Protein AF-A0A1H2U5P9-F1 (afdb_monomer_lite)

Organism: NCBI:txid1073328

pLDDT: mean 87.17, std 11.19, range [46.09, 96.62]

Sequence (72 aa):
MGIRKIDKYQVVNRFSLGKCMYDTSDYIYIQEHDPIHGEPQKVFSASKEYVTDISSEIYLSLCQGFVVLIDE

Radius of gyration: 11.68 Å; chains: 1; bounding box: 27×21×35 Å

Foldseek 3Di:
DDDFDKFKKAFPDWDDDQPDTDDRRFMKIWTDQDPVVRAFIWIAGPVRHTRDGDHPVVVVVCPVHGIDTDDD

Structure (mmCIF, N/CA/C/O backbone):
data_AF-A0A1H2U5P9-F1
#
_entry.id   AF-A0A1H2U5P9-F1
#
loop_
_atom_site.group_PDB
_atom_site.id
_atom_site.type_symbol
_atom_site.label_atom_id
_atom_site.label_alt_id
_atom_site.label_comp_id
_atom_site.label_asym_id
_atom_site.label_entity_id
_atom_site.label_seq_id
_atom_site.pdbx_PDB_ins_code
_atom_site.Cartn_x
_atom_site.Cartn_y
_atom_site.Cartn_z
_atom_site.occupancy
_atom_site.B_iso_or_equiv
_atom_site.auth_seq_id
_atom_site.auth_comp_id
_atom_site.auth_asym_id
_atom_site.auth_atom_id
_atom_site.pdbx_PDB_model_num
ATOM 1 N N . MET A 1 1 ? 2.364 -3.960 -24.582 1.00 46.09 1 MET A N 1
ATOM 2 C CA . MET A 1 1 ? 2.068 -2.771 -23.753 1.00 46.09 1 MET A CA 1
ATOM 3 C C . MET A 1 1 ? 0.953 -3.145 -22.793 1.00 46.09 1 MET A C 1
ATOM 5 O O . MET A 1 1 ? -0.209 -3.043 -23.157 1.00 46.09 1 MET A O 1
ATOM 9 N N . GLY A 1 2 ? 1.301 -3.697 -21.629 1.00 56.50 2 GLY A N 1
ATOM 10 C CA . GLY A 1 2 ? 0.318 -3.960 -20.578 1.00 56.50 2 GLY A CA 1
ATOM 11 C C . GLY A 1 2 ? -0.010 -2.647 -19.878 1.00 56.50 2 GLY A C 1
ATOM 12 O O . GLY A 1 2 ? 0.904 -1.898 -19.536 1.00 56.50 2 GLY A O 1
ATOM 13 N N . ILE A 1 3 ? -1.295 -2.337 -19.719 1.00 57.12 3 ILE A N 1
ATOM 14 C CA . ILE A 1 3 ? -1.726 -1.234 -18.858 1.00 57.12 3 ILE A CA 1
ATOM 15 C C . ILE A 1 3 ? -1.246 -1.591 -17.448 1.00 57.12 3 ILE A C 1
ATOM 17 O O . ILE A 1 3 ? -1.589 -2.652 -16.932 1.00 57.12 3 ILE A O 1
ATOM 21 N N . ARG A 1 4 ? -0.385 -0.749 -16.868 1.00 72.94 4 ARG A N 1
ATOM 22 C CA . ARG A 1 4 ? 0.157 -0.939 -15.516 1.00 72.94 4 ARG A CA 1
ATOM 23 C C . ARG A 1 4 ? -1.011 -0.910 -14.529 1.00 72.94 4 ARG A C 1
ATOM 25 O O . ARG A 1 4 ? -1.754 0.072 -14.505 1.00 72.94 4 ARG A O 1
ATOM 32 N N . LYS A 1 5 ? -1.196 -1.988 -13.765 1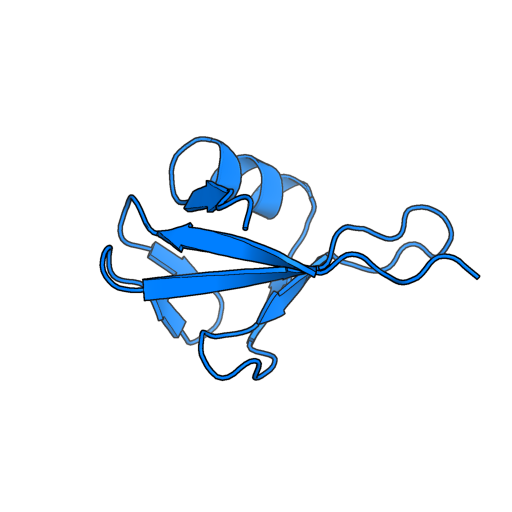.00 83.12 5 LYS A N 1
ATOM 33 C CA . LYS A 1 5 ? -2.299 -2.111 -12.810 1.00 83.12 5 LYS A CA 1
ATOM 34 C C . LYS A 1 5 ? -1.983 -1.286 -11.563 1.00 83.12 5 LYS A C 1
ATOM 36 O O . LYS A 1 5 ? -0.896 -1.396 -10.996 1.00 83.12 5 LYS A O 1
ATOM 41 N N . ILE A 1 6 ? -2.920 -0.421 -11.188 1.00 89.88 6 ILE A N 1
ATOM 42 C CA . ILE A 1 6 ? -2.881 0.343 -9.943 1.00 89.88 6 ILE A CA 1
ATOM 43 C C . ILE A 1 6 ? -4.069 -0.128 -9.122 1.00 89.88 6 ILE A C 1
ATOM 45 O O . ILE A 1 6 ? -5.212 0.097 -9.517 1.00 89.88 6 ILE A O 1
ATOM 49 N N . ASP A 1 7 ? -3.776 -0.762 -7.997 1.00 92.44 7 ASP A N 1
ATOM 50 C CA . ASP A 1 7 ? -4.776 -1.337 -7.112 1.00 92.44 7 ASP A CA 1
ATOM 51 C C . ASP A 1 7 ? -5.000 -0.447 -5.891 1.00 92.44 7 ASP A C 1
ATOM 53 O O . ASP A 1 7 ? -4.079 0.219 -5.404 1.00 92.44 7 ASP A O 1
ATOM 57 N N . LYS A 1 8 ? -6.243 -0.424 -5.406 1.00 94.81 8 LYS A N 1
ATOM 58 C CA . LYS A 1 8 ? -6.673 0.352 -4.243 1.00 94.81 8 LYS A CA 1
ATOM 59 C C . LYS A 1 8 ? -6.698 -0.542 -3.013 1.00 94.81 8 LYS A C 1
ATOM 61 O O . LYS A 1 8 ? -7.289 -1.617 -3.029 1.00 94.81 8 LYS A O 1
ATOM 66 N N . TYR A 1 9 ? -6.107 -0.066 -1.927 1.00 95.19 9 TYR A N 1
ATOM 67 C CA . TYR A 1 9 ? -6.042 -0.792 -0.669 1.00 95.19 9 TYR A CA 1
ATOM 68 C C . TYR A 1 9 ? -6.608 0.045 0.476 1.00 95.19 9 TYR A C 1
ATOM 70 O O . TYR A 1 9 ? -6.362 1.251 0.551 1.00 95.19 9 TYR A O 1
ATOM 78 N N . GLN A 1 10 ? -7.337 -0.600 1.386 1.00 96.19 10 GLN A N 1
ATOM 79 C CA . GLN A 1 10 ? -7.730 -0.014 2.666 1.00 96.19 10 GLN A CA 1
ATOM 80 C C . GLN A 1 10 ? -6.648 -0.278 3.704 1.00 96.19 10 GLN A C 1
ATOM 82 O O . GLN A 1 10 ? -6.147 -1.397 3.816 1.00 96.19 10 GLN A O 1
ATOM 87 N N . VAL A 1 11 ? -6.324 0.735 4.498 1.00 95.94 11 VAL A N 1
ATOM 88 C CA . VAL A 1 11 ? -5.419 0.598 5.637 1.00 95.94 11 VAL A CA 1
ATOM 89 C C . VAL A 1 11 ? -6.154 -0.080 6.793 1.00 95.94 11 VAL A C 1
ATOM 91 O O . VAL A 1 11 ? -7.206 0.376 7.226 1.00 95.94 11 VAL A O 1
ATOM 94 N N . VAL A 1 12 ? -5.599 -1.175 7.310 1.00 96.62 12 VAL A N 1
ATOM 95 C CA . VAL A 1 12 ? -6.170 -1.932 8.441 1.00 96.62 12 VAL A CA 1
ATOM 96 C C . VAL A 1 12 ? -5.358 -1.787 9.725 1.00 96.62 12 VAL A C 1
ATOM 98 O O . VAL A 1 12 ? -5.908 -1.947 10.810 1.00 96.62 12 VAL A O 1
ATOM 101 N N . ASN A 1 13 ? -4.080 -1.417 9.621 1.00 96.25 13 ASN A N 1
ATOM 102 C CA . ASN A 1 13 ? -3.235 -1.054 10.757 1.00 96.25 13 ASN A CA 1
ATOM 103 C C . ASN A 1 13 ? -2.493 0.243 10.457 1.00 96.25 13 ASN A C 1
ATOM 105 O O . ASN A 1 13 ? -2.084 0.460 9.326 1.00 96.25 13 ASN A O 1
ATOM 109 N N . ARG A 1 14 ? -2.292 1.093 11.468 1.00 95.94 14 ARG A N 1
ATOM 110 C CA . ARG A 1 14 ? -1.590 2.373 11.301 1.00 95.94 14 ARG A CA 1
ATOM 111 C C . ARG A 1 14 ? -0.118 2.151 10.969 1.00 95.94 14 ARG A C 1
ATOM 113 O O . ARG A 1 14 ? 0.554 1.373 11.645 1.00 95.94 14 ARG A O 1
ATOM 120 N N . PHE A 1 15 ? 0.400 2.886 9.992 1.00 94.94 15 PHE A N 1
ATOM 121 C CA . PHE A 1 15 ? 1.825 2.888 9.658 1.00 94.94 15 PHE A CA 1
ATOM 122 C C . PHE A 1 15 ? 2.251 4.224 9.057 1.00 94.94 15 PHE A C 1
ATOM 124 O O . PHE A 1 15 ? 1.430 5.059 8.677 1.00 94.94 15 PHE A O 1
ATOM 131 N N . SER A 1 16 ? 3.560 4.426 8.968 1.00 93.00 16 SER A N 1
ATOM 132 C CA . SER A 1 16 ? 4.143 5.491 8.165 1.00 93.00 16 SER A CA 1
ATOM 133 C C . SER A 1 16 ? 4.867 4.900 6.965 1.00 93.00 16 SER A C 1
ATOM 135 O O . SER A 1 16 ? 5.481 3.836 7.046 1.00 93.00 16 SER A O 1
ATOM 137 N N . LEU A 1 17 ? 4.794 5.598 5.837 1.00 91.62 17 LEU A N 1
ATOM 138 C CA . LEU A 1 17 ? 5.526 5.238 4.633 1.00 91.62 17 LEU A CA 1
ATOM 139 C C . LEU A 1 17 ? 6.003 6.508 3.934 1.00 91.62 17 LEU A C 1
ATOM 141 O O . LEU A 1 17 ? 5.217 7.409 3.628 1.00 91.62 17 LEU A O 1
ATOM 145 N N . GLY A 1 18 ? 7.315 6.603 3.718 1.00 86.31 18 GLY A N 1
ATOM 146 C CA . GLY A 1 18 ? 7.944 7.837 3.260 1.00 86.31 18 GLY A CA 1
ATOM 147 C C . GLY A 1 18 ? 7.694 8.984 4.246 1.00 86.31 18 GLY A C 1
ATOM 148 O O . GLY A 1 18 ? 8.137 8.932 5.391 1.00 86.31 18 GLY A O 1
ATOM 149 N N . LYS A 1 19 ? 6.982 10.024 3.795 1.00 84.19 19 LYS A N 1
ATOM 150 C CA . LYS A 1 19 ? 6.605 11.200 4.604 1.00 84.19 19 LYS A CA 1
ATOM 151 C C . LYS A 1 19 ? 5.121 11.221 4.999 1.00 84.19 19 LYS A C 1
ATOM 153 O O . LYS A 1 19 ? 4.659 12.222 5.540 1.00 84.19 19 LYS A O 1
ATOM 158 N N . CYS A 1 20 ? 4.383 10.146 4.726 1.00 88.94 20 CYS A N 1
ATOM 159 C CA . CYS A 1 20 ? 2.951 10.047 4.996 1.00 88.94 20 CYS A CA 1
ATOM 160 C C . CYS A 1 20 ? 2.686 9.133 6.194 1.00 88.94 20 CYS A C 1
ATOM 162 O O . CYS A 1 20 ? 3.322 8.089 6.345 1.00 88.94 20 CYS A O 1
ATOM 164 N N . MET A 1 21 ? 1.735 9.535 7.034 1.00 93.31 21 MET A N 1
ATOM 165 C CA . MET A 1 21 ? 1.161 8.705 8.088 1.00 93.31 21 MET A CA 1
ATOM 166 C C . MET A 1 21 ? -0.217 8.256 7.617 1.00 93.31 21 MET A C 1
ATOM 168 O O . MET A 1 21 ? -0.988 9.092 7.154 1.00 93.31 21 MET A O 1
ATOM 172 N N . TYR A 1 22 ? -0.490 6.961 7.726 1.00 94.31 22 TYR A N 1
ATOM 173 C CA . TYR A 1 22 ? -1.741 6.348 7.307 1.00 94.31 22 TYR A CA 1
ATOM 174 C C . TYR A 1 22 ? -2.506 5.836 8.526 1.00 94.31 22 TYR A C 1
ATOM 176 O O . TYR A 1 22 ? -1.969 5.058 9.324 1.00 94.31 22 TYR A O 1
ATOM 184 N N . ASP A 1 23 ? -3.750 6.284 8.665 1.00 95.38 23 ASP A N 1
ATOM 185 C CA . ASP A 1 23 ? -4.719 5.788 9.637 1.00 95.38 23 ASP A CA 1
ATOM 186 C C . ASP A 1 23 ? -5.652 4.744 8.997 1.00 95.38 23 ASP A C 1
ATOM 188 O O . ASP A 1 23 ? -5.723 4.610 7.781 1.00 95.38 23 ASP A O 1
ATOM 192 N N . THR A 1 24 ? -6.399 3.993 9.802 1.00 94.25 24 THR A N 1
ATOM 193 C CA . THR A 1 24 ? -7.311 2.932 9.341 1.00 94.25 24 THR A CA 1
ATOM 194 C C . THR A 1 24 ? -8.529 3.445 8.564 1.00 94.25 24 THR A C 1
ATOM 196 O O . THR A 1 24 ? -9.269 2.666 7.963 1.00 94.25 24 THR A O 1
ATOM 199 N N . SER A 1 25 ? -8.748 4.762 8.559 1.00 93.38 25 SER A N 1
ATOM 200 C CA . SER A 1 25 ? -9.709 5.437 7.683 1.00 93.38 25 SER A CA 1
ATOM 201 C C . SER A 1 25 ? -9.168 5.719 6.280 1.00 93.38 25 SER A C 1
ATOM 203 O O . SER A 1 25 ? -9.938 6.145 5.419 1.00 93.38 25 SER A O 1
ATOM 205 N N . ASP A 1 26 ? -7.866 5.531 6.057 1.00 94.00 26 ASP A N 1
ATOM 206 C CA . ASP A 1 26 ? -7.203 5.938 4.826 1.00 94.00 26 ASP A CA 1
ATOM 207 C C . ASP A 1 26 ? -7.164 4.821 3.780 1.00 94.00 26 ASP A C 1
ATOM 209 O O . ASP A 1 26 ? -7.246 3.621 4.063 1.00 94.00 26 ASP A O 1
ATOM 213 N N . TYR A 1 27 ? -6.985 5.259 2.535 1.00 94.31 27 TYR A N 1
ATOM 214 C CA . TYR A 1 27 ? -6.758 4.401 1.383 1.00 94.31 27 TYR A CA 1
ATOM 215 C C . TYR A 1 27 ? -5.416 4.735 0.752 1.00 94.31 27 TYR A C 1
ATOM 217 O O . TYR A 1 27 ? -5.025 5.905 0.677 1.00 94.31 27 TYR A O 1
ATOM 225 N N . ILE A 1 28 ? -4.748 3.707 0.242 1.00 93.69 28 ILE A N 1
ATOM 226 C CA . ILE A 1 28 ? -3.522 3.850 -0.537 1.00 93.69 28 ILE A CA 1
ATOM 227 C C . ILE A 1 28 ? -3.696 3.182 -1.889 1.00 93.69 28 ILE A C 1
ATOM 229 O O . ILE A 1 28 ? -4.444 2.213 -2.020 1.00 93.69 28 ILE A O 1
ATOM 233 N N . TYR A 1 29 ? -2.980 3.678 -2.888 1.00 94.19 29 TYR A N 1
ATOM 234 C CA . TYR A 1 29 ? -2.908 3.019 -4.182 1.00 94.19 29 TYR A CA 1
ATOM 235 C C . TYR A 1 29 ? -1.497 2.513 -4.400 1.00 94.19 29 TYR A C 1
ATOM 237 O O . TYR A 1 29 ? -0.534 3.258 -4.212 1.00 94.19 29 TYR A O 1
ATOM 245 N N . ILE A 1 30 ? -1.373 1.255 -4.803 1.00 93.06 30 ILE A N 1
ATOM 246 C CA . ILE A 1 30 ? -0.081 0.654 -5.114 1.00 93.06 30 ILE A CA 1
ATOM 247 C C . ILE A 1 30 ? -0.104 0.220 -6.570 1.00 93.06 30 ILE A C 1
ATOM 249 O O . ILE A 1 30 ? -0.978 -0.528 -7.005 1.00 93.06 30 ILE A O 1
ATOM 253 N N . GLN A 1 31 ? 0.869 0.709 -7.324 1.00 90.81 31 GLN A N 1
ATOM 254 C CA . GLN A 1 31 ? 1.155 0.216 -8.656 1.00 90.81 31 GLN A CA 1
ATOM 255 C C . GLN A 1 31 ? 1.982 -1.065 -8.554 1.00 90.81 31 GLN A C 1
ATOM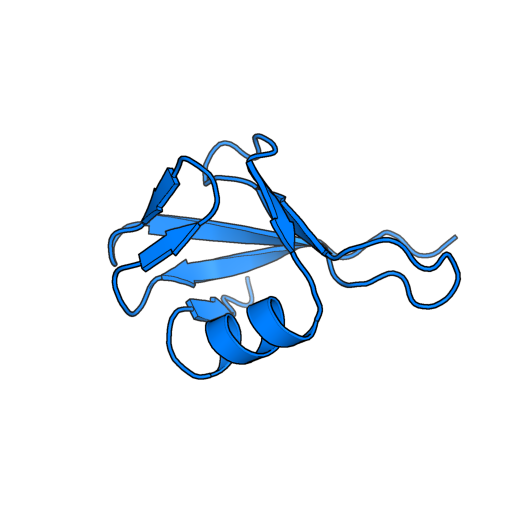 257 O O . GLN A 1 31 ? 3.024 -1.081 -7.889 1.00 90.81 31 GLN A O 1
ATOM 262 N N . GLU A 1 32 ? 1.525 -2.125 -9.221 1.00 81.56 32 GLU A N 1
ATOM 263 C CA . GLU A 1 32 ? 2.239 -3.401 -9.251 1.00 81.56 32 GLU A CA 1
ATOM 264 C C . GLU A 1 32 ? 3.643 -3.264 -9.854 1.00 81.56 32 GLU A C 1
ATOM 266 O O . GLU A 1 32 ? 3.923 -2.388 -10.679 1.00 81.56 32 GLU A O 1
ATOM 271 N N . HIS A 1 33 ? 4.529 -4.160 -9.417 1.00 80.31 33 HIS A N 1
ATOM 272 C CA . HIS A 1 33 ? 5.891 -4.254 -9.922 1.00 80.31 33 HIS A CA 1
ATOM 273 C C . HIS A 1 33 ? 5.867 -4.577 -11.420 1.00 80.31 33 HIS A C 1
ATOM 275 O O . HIS A 1 33 ? 5.103 -5.440 -11.851 1.00 80.31 33 HIS A O 1
ATOM 281 N N . ASP A 1 34 ? 6.730 -3.926 -12.205 1.00 72.69 34 ASP A N 1
ATOM 282 C CA . ASP A 1 34 ? 6.975 -4.297 -13.600 1.00 72.69 34 ASP A CA 1
ATOM 283 C C . ASP A 1 34 ? 8.252 -5.156 -13.675 1.00 72.69 34 ASP A C 1
ATOM 285 O O . ASP A 1 34 ? 9.355 -4.607 -13.790 1.00 72.69 34 ASP A O 1
ATOM 289 N N . PRO A 1 35 ? 8.137 -6.499 -13.615 1.00 64.56 35 PRO A N 1
ATOM 290 C CA . PRO A 1 35 ? 9.293 -7.390 -13.648 1.00 64.56 35 PRO A CA 1
ATOM 291 C C . PRO A 1 35 ? 10.023 -7.376 -14.995 1.00 64.56 35 PRO A C 1
ATOM 293 O O . PRO 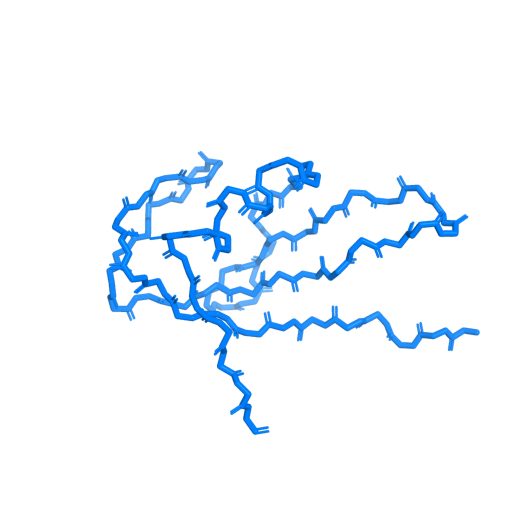A 1 35 ? 11.159 -7.836 -15.072 1.00 64.56 35 PRO A O 1
ATOM 296 N N . ILE A 1 36 ? 9.400 -6.856 -16.060 1.00 69.25 36 ILE A N 1
ATOM 297 C CA . ILE A 1 36 ? 10.003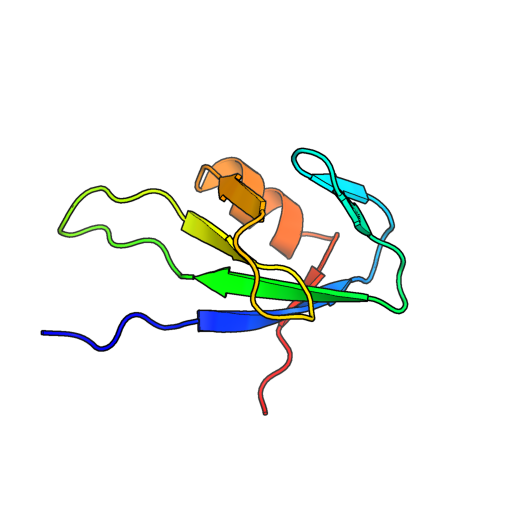 -6.791 -17.398 1.00 69.25 36 ILE A CA 1
ATOM 298 C C . ILE A 1 36 ? 11.000 -5.629 -17.469 1.00 69.25 36 ILE A C 1
ATOM 300 O O . ILE A 1 36 ? 12.041 -5.749 -18.112 1.00 69.25 36 ILE A O 1
ATOM 304 N N . HIS A 1 37 ? 10.701 -4.520 -16.789 1.00 68.75 37 HIS A N 1
ATOM 305 C CA . HIS A 1 37 ? 11.514 -3.300 -16.825 1.00 68.75 37 HIS A CA 1
ATOM 306 C C . HIS A 1 37 ? 12.276 -3.027 -15.520 1.00 68.75 37 HIS A C 1
ATOM 308 O O . HIS A 1 37 ? 13.026 -2.056 -15.450 1.00 68.75 37 HIS A O 1
ATOM 314 N N . GLY A 1 38 ? 12.109 -3.873 -14.497 1.00 65.44 38 GLY A N 1
ATOM 315 C CA . GLY A 1 38 ? 12.786 -3.731 -13.206 1.00 65.44 38 GLY A CA 1
ATOM 316 C C . GLY A 1 38 ? 12.355 -2.487 -12.426 1.00 65.44 38 GLY A C 1
ATOM 317 O O . GLY A 1 38 ? 13.126 -1.982 -11.611 1.00 65.44 38 GLY A O 1
ATOM 318 N N . GLU A 1 39 ? 11.153 -1.960 -12.683 1.00 70.50 39 GLU A N 1
ATOM 319 C CA . GLU A 1 39 ? 10.672 -0.753 -12.005 1.00 70.50 39 GLU A CA 1
ATOM 320 C C . GLU A 1 39 ? 10.199 -1.068 -10.577 1.00 70.50 39 GLU A C 1
ATOM 322 O O . GLU A 1 39 ? 9.501 -2.065 -10.370 1.00 70.50 39 GLU A O 1
ATOM 327 N N . PRO A 1 40 ? 10.518 -0.223 -9.581 1.00 79.88 40 PRO A N 1
ATOM 328 C CA . PRO A 1 40 ? 10.004 -0.393 -8.227 1.00 79.88 40 PRO A CA 1
ATOM 329 C C . PRO A 1 40 ? 8.479 -0.211 -8.178 1.00 79.88 40 PRO A C 1
ATOM 331 O O . PRO A 1 40 ? 7.882 0.429 -9.048 1.00 79.88 40 PRO A O 1
ATOM 334 N N . GLN A 1 41 ? 7.845 -0.762 -7.141 1.00 89.69 41 GLN A N 1
ATOM 335 C CA . GLN A 1 41 ? 6.421 -0.529 -6.895 1.00 89.69 41 GLN A CA 1
ATOM 336 C C . GLN A 1 41 ? 6.217 0.903 -6.429 1.00 89.69 41 GLN A C 1
ATOM 338 O O . GLN A 1 41 ? 6.964 1.392 -5.586 1.00 89.69 41 GLN A O 1
ATOM 343 N N . LYS A 1 42 ? 5.195 1.572 -6.956 1.00 92.31 42 LYS A N 1
ATOM 344 C CA . LYS A 1 42 ? 4.933 2.979 -6.641 1.00 92.31 42 LYS A CA 1
ATOM 345 C C . LYS A 1 42 ? 3.717 3.096 -5.754 1.00 92.31 42 LYS A C 1
ATOM 347 O O . LYS A 1 42 ? 2.689 2.483 -6.038 1.00 92.31 42 LYS A O 1
ATOM 352 N N . VAL A 1 43 ? 3.827 3.904 -4.710 1.00 92.94 43 VAL A N 1
ATOM 353 C CA . VAL A 1 43 ? 2.726 4.188 -3.795 1.00 92.94 43 VAL A CA 1
ATOM 354 C C . VAL A 1 43 ? 2.205 5.590 -4.043 1.00 92.94 43 VAL A C 1
ATOM 356 O O . VAL A 1 43 ? 2.973 6.552 -4.131 1.00 92.94 43 VAL A O 1
ATOM 359 N N . PHE A 1 44 ? 0.884 5.694 -4.110 1.00 92.44 44 PHE A N 1
ATOM 360 C CA . PHE A 1 44 ? 0.158 6.943 -4.239 1.00 92.44 44 PHE A CA 1
ATOM 361 C C . PHE A 1 44 ? -0.819 7.117 -3.074 1.00 92.44 44 PHE A C 1
ATOM 363 O O . PHE A 1 44 ? -1.362 6.148 -2.535 1.00 92.44 44 PHE A O 1
ATOM 370 N N . SER A 1 45 ? -1.044 8.371 -2.696 1.00 90.19 45 SER A N 1
ATOM 371 C CA . SER A 1 45 ? -1.999 8.773 -1.665 1.00 90.19 45 SER A CA 1
ATOM 372 C C . SER A 1 45 ? -3.452 8.609 -2.135 1.00 90.19 45 SER A C 1
ATOM 374 O O . SER A 1 45 ? -3.724 8.370 -3.313 1.00 90.19 45 SER A O 1
ATOM 376 N N . ALA A 1 46 ? -4.412 8.845 -1.235 1.00 87.44 46 ALA A N 1
ATOM 377 C CA . ALA A 1 46 ? -5.836 8.896 -1.571 1.00 87.44 46 ALA A CA 1
ATOM 378 C C . ALA A 1 46 ? -6.172 9.910 -2.693 1.00 87.44 46 ALA A C 1
ATOM 380 O O . ALA A 1 46 ? -7.074 9.663 -3.495 1.00 87.44 46 ALA A O 1
ATOM 381 N N . SER A 1 47 ? -5.417 11.016 -2.787 1.00 88.00 47 SER A N 1
ATOM 382 C CA . SER A 1 47 ? -5.501 12.033 -3.851 1.00 88.00 47 SER A CA 1
ATOM 383 C C . SER A 1 47 ? -4.825 11.613 -5.167 1.00 88.00 47 SER A C 1
ATOM 385 O O . SER A 1 47 ? -4.802 12.399 -6.112 1.00 88.00 47 SER A O 1
ATOM 387 N N . LYS A 1 48 ? -4.309 10.378 -5.259 1.00 87.06 48 LYS A N 1
ATOM 388 C CA . LYS A 1 48 ? -3.509 9.847 -6.379 1.00 87.06 48 LYS A CA 1
ATOM 389 C C . LYS A 1 48 ? -2.189 10.594 -6.601 1.00 87.06 48 LYS A C 1
ATOM 391 O O . LYS A 1 48 ? -1.625 10.555 -7.693 1.00 87.06 48 LYS A O 1
ATOM 396 N N . GLU A 1 49 ? -1.674 11.253 -5.568 1.00 90.25 49 GLU A N 1
ATOM 397 C CA . GLU A 1 49 ? -0.363 11.900 -5.607 1.00 90.25 49 GLU A CA 1
ATOM 398 C C . GLU A 1 49 ? 0.726 10.882 -5.288 1.00 90.25 49 GLU A C 1
ATOM 400 O O . GLU A 1 49 ? 0.562 10.038 -4.410 1.00 90.25 49 GLU A O 1
ATOM 405 N N . TYR A 1 50 ? 1.845 10.956 -6.006 1.00 91.31 50 TYR A N 1
ATOM 406 C CA . TYR A 1 50 ? 2.992 10.090 -5.754 1.00 91.31 50 TYR A CA 1
ATOM 407 C C . TYR A 1 50 ? 3.563 10.339 -4.353 1.00 91.31 50 TYR A C 1
ATOM 409 O O . TYR A 1 50 ? 3.841 11.481 -3.986 1.00 91.31 50 TYR A O 1
ATOM 417 N N . VAL A 1 51 ? 3.777 9.262 -3.595 1.00 91.69 51 VAL A N 1
ATOM 418 C CA . VAL A 1 51 ? 4.329 9.315 -2.236 1.00 91.69 51 VAL A CA 1
ATOM 419 C C . VAL A 1 51 ? 5.759 8.800 -2.222 1.00 91.69 51 VAL A C 1
ATOM 421 O O . VAL A 1 51 ? 6.673 9.511 -1.799 1.00 91.69 51 VAL A O 1
ATOM 424 N N . THR A 1 52 ? 5.960 7.551 -2.644 1.00 93.56 52 THR A N 1
ATOM 425 C CA . THR A 1 52 ? 7.272 6.905 -2.612 1.00 93.56 52 THR A CA 1
ATOM 426 C C . THR A 1 52 ? 7.299 5.633 -3.456 1.00 93.56 52 THR A C 1
ATOM 428 O O . THR A 1 52 ? 6.255 5.037 -3.728 1.00 93.56 52 THR A O 1
ATOM 431 N N . ASP A 1 53 ? 8.504 5.209 -3.819 1.00 92.50 53 ASP A N 1
ATOM 432 C CA . ASP A 1 53 ? 8.783 3.900 -4.392 1.00 92.50 53 ASP A CA 1
ATOM 433 C C . ASP A 1 53 ? 9.094 2.913 -3.255 1.00 92.50 53 ASP A C 1
ATOM 435 O O . ASP A 1 53 ? 9.834 3.236 -2.322 1.00 92.50 53 ASP A O 1
ATOM 439 N N . ILE A 1 54 ? 8.549 1.701 -3.328 1.00 91.38 54 ILE A N 1
ATOM 440 C CA . ILE A 1 54 ? 8.782 0.625 -2.364 1.00 91.38 54 ILE A CA 1
ATOM 441 C C . ILE A 1 54 ? 9.367 -0.612 -3.046 1.00 91.38 54 ILE A C 1
ATOM 443 O O . ILE A 1 54 ? 9.116 -0.892 -4.221 1.00 91.38 54 ILE A O 1
ATOM 447 N N . SER A 1 55 ? 10.154 -1.371 -2.284 1.00 89.44 55 SER A N 1
ATOM 448 C CA . SER A 1 55 ? 10.614 -2.694 -2.701 1.00 89.44 55 SER A CA 1
ATOM 449 C C . SER A 1 55 ? 9.495 -3.730 -2.569 1.00 89.44 55 SER A C 1
ATOM 451 O O . SER A 1 55 ? 8.542 -3.548 -1.804 1.00 89.44 55 SER A O 1
ATOM 453 N N . SER A 1 56 ? 9.661 -4.868 -3.245 1.00 86.75 56 SER A N 1
ATOM 454 C CA . SER A 1 56 ? 8.734 -5.998 -3.143 1.00 86.75 56 SER A CA 1
ATOM 455 C C . SER A 1 56 ? 8.594 -6.528 -1.710 1.00 86.75 56 SER A C 1
ATOM 457 O O . SER A 1 56 ? 7.519 -6.966 -1.320 1.00 86.75 56 SER A O 1
ATOM 459 N N . GLU A 1 57 ? 9.650 -6.456 -0.893 1.00 89.38 57 GLU A N 1
ATOM 460 C CA . GLU A 1 57 ? 9.610 -6.875 0.517 1.00 89.38 57 GLU A CA 1
ATOM 461 C C . GLU A 1 57 ? 8.702 -5.976 1.364 1.00 89.38 57 GLU A C 1
ATOM 463 O O . GLU A 1 57 ? 7.921 -6.466 2.185 1.00 89.38 57 GLU A O 1
ATOM 468 N N . ILE A 1 58 ? 8.765 -4.659 1.140 1.00 91.62 58 ILE A N 1
ATOM 469 C CA . ILE A 1 58 ? 7.890 -3.698 1.817 1.00 91.62 58 ILE A CA 1
ATOM 470 C C . ILE A 1 58 ? 6.449 -3.910 1.369 1.00 91.62 58 ILE A C 1
ATOM 472 O O . ILE A 1 58 ? 5.556 -3.943 2.210 1.00 91.62 58 ILE A O 1
ATOM 476 N N . TYR A 1 59 ? 6.216 -4.123 0.074 1.00 91.88 59 TYR A N 1
ATOM 477 C CA . TYR A 1 59 ? 4.884 -4.440 -0.432 1.00 91.88 59 TYR A CA 1
ATOM 478 C C . TYR A 1 59 ? 4.298 -5.702 0.210 1.00 91.88 59 TYR A C 1
ATOM 480 O O . TYR A 1 59 ? 3.185 -5.662 0.729 1.00 91.88 59 TYR A O 1
ATOM 488 N N . LEU A 1 60 ? 5.058 -6.801 0.252 1.00 91.50 60 LEU A N 1
ATOM 489 C CA . LEU A 1 60 ? 4.617 -8.035 0.906 1.00 91.50 60 LEU A CA 1
ATOM 490 C C . LEU A 1 60 ? 4.315 -7.808 2.391 1.00 91.50 60 LEU A C 1
ATOM 492 O O . LEU A 1 60 ? 3.300 -8.292 2.886 1.00 91.50 60 LEU A O 1
ATOM 496 N N . SER A 1 61 ? 5.153 -7.034 3.085 1.00 93.19 61 SER A N 1
ATOM 497 C CA . SER A 1 61 ? 4.920 -6.666 4.486 1.00 93.19 61 SER A CA 1
ATOM 498 C C . SER A 1 61 ? 3.625 -5.868 4.655 1.00 93.19 61 SER A C 1
ATOM 500 O O . SER A 1 61 ? 2.854 -6.141 5.573 1.00 93.19 61 SER A O 1
ATOM 502 N N . LEU A 1 62 ? 3.344 -4.923 3.749 1.00 93.50 62 LEU A N 1
ATOM 503 C CA . LEU A 1 62 ? 2.099 -4.155 3.755 1.00 93.50 62 LEU A CA 1
ATOM 504 C C . LEU A 1 62 ? 0.884 -5.077 3.575 1.00 93.50 62 LEU A C 1
ATOM 506 O O . LEU A 1 62 ? -0.049 -5.016 4.376 1.00 93.50 62 LEU A O 1
ATOM 510 N N . CYS A 1 63 ? 0.913 -5.971 2.585 1.00 93.19 63 CYS A N 1
ATOM 511 C CA . CYS A 1 63 ? -0.180 -6.907 2.305 1.00 93.19 63 CYS A CA 1
ATOM 512 C C . CYS A 1 63 ? -0.386 -7.971 3.396 1.00 93.19 63 CYS A C 1
ATOM 514 O O . CYS A 1 63 ? -1.475 -8.526 3.504 1.00 93.19 63 CYS A O 1
ATOM 516 N N . GLN A 1 64 ? 0.632 -8.277 4.207 1.00 94.38 64 GLN A N 1
ATOM 517 C CA . GLN A 1 64 ? 0.519 -9.264 5.289 1.00 94.38 64 GLN A CA 1
ATOM 518 C C . GLN A 1 64 ? -0.293 -8.772 6.489 1.00 94.38 64 GLN A C 1
ATOM 520 O O . GLN A 1 64 ? -0.764 -9.595 7.275 1.00 94.38 64 GLN A O 1
ATOM 525 N N . GLY A 1 65 ? -0.465 -7.4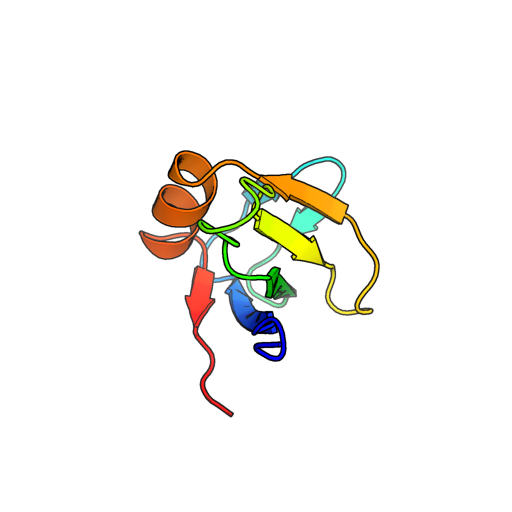61 6.661 1.00 92.81 65 GLY A N 1
ATOM 526 C CA . GLY A 1 65 ? -1.207 -6.978 7.823 1.00 92.81 65 GLY A CA 1
ATOM 527 C C . GLY A 1 65 ? -1.411 -5.481 7.952 1.00 92.81 65 GLY A C 1
ATOM 528 O O . GLY A 1 65 ? -2.024 -5.071 8.927 1.00 92.81 65 GLY A O 1
ATOM 529 N N . PHE A 1 66 ? -0.935 -4.647 7.032 1.00 95.75 66 PHE A N 1
ATOM 530 C CA . PHE A 1 66 ? -1.173 -3.202 7.096 1.00 95.75 66 PHE A CA 1
ATOM 531 C C . PHE A 1 66 ? -2.275 -2.746 6.162 1.00 95.75 66 PHE A C 1
ATOM 533 O O . PHE A 1 66 ? -2.978 -1.791 6.490 1.00 95.75 66 PHE A O 1
ATOM 540 N N . VAL A 1 67 ? -2.447 -3.428 5.031 1.00 95.81 67 VAL A N 1
ATOM 541 C CA . VAL A 1 67 ? -3.440 -3.064 4.028 1.00 95.81 67 VAL A CA 1
ATOM 542 C C . VAL A 1 67 ? -4.156 -4.283 3.456 1.00 95.81 67 VAL A C 1
ATOM 544 O O . VAL A 1 67 ? -3.588 -5.370 3.385 1.00 95.81 67 VAL A O 1
ATOM 547 N N . VAL A 1 68 ? -5.400 -4.087 3.025 1.00 96.31 68 VAL A N 1
ATOM 548 C CA . VAL A 1 68 ? -6.230 -5.097 2.356 1.00 96.31 68 VAL A CA 1
ATOM 549 C C . VAL A 1 68 ? -6.673 -4.574 0.996 1.00 96.31 68 VAL A C 1
ATOM 551 O O . VAL A 1 68 ? -7.040 -3.405 0.874 1.00 96.31 68 VAL A O 1
ATOM 554 N N . LEU A 1 69 ? -6.601 -5.425 -0.029 1.00 94.56 69 LEU A N 1
ATOM 555 C CA . LEU A 1 69 ? -7.058 -5.085 -1.374 1.00 94.56 69 LEU A CA 1
ATOM 556 C C . LEU A 1 69 ? -8.569 -4.834 -1.355 1.00 94.56 69 LEU A C 1
ATOM 558 O O . LEU A 1 69 ? -9.323 -5.630 -0.795 1.00 94.56 69 LEU A O 1
ATOM 562 N N . ILE A 1 70 ? -8.996 -3.742 -1.981 1.00 92.12 70 ILE A N 1
ATOM 563 C CA . ILE A 1 70 ? -10.402 -3.484 -2.272 1.00 92.12 70 ILE A CA 1
ATOM 564 C C . ILE A 1 70 ? -10.591 -3.753 -3.759 1.00 92.12 70 ILE A C 1
ATOM 566 O O . ILE A 1 70 ? -10.186 -2.936 -4.586 1.00 92.12 70 ILE A O 1
ATOM 570 N N . ASP A 1 71 ? -11.184 -4.897 -4.086 1.00 73.62 71 ASP A N 1
ATOM 571 C CA . ASP A 1 71 ? -11.718 -5.119 -5.427 1.00 73.62 71 ASP A CA 1
ATOM 572 C C . ASP A 1 71 ? -12.984 -4.257 -5.575 1.00 73.62 71 ASP A C 1
ATOM 574 O O . ASP A 1 71 ? 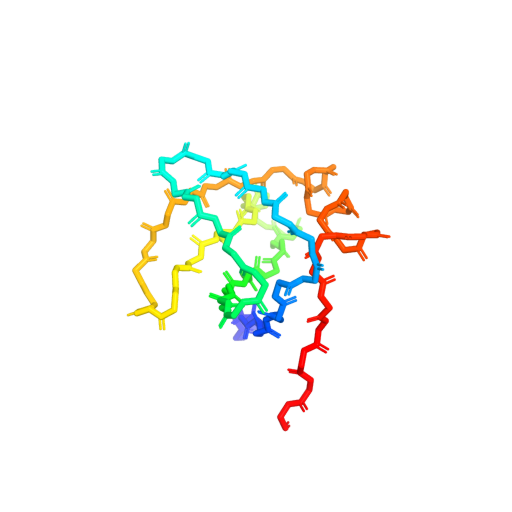-13.959 -4.445 -4.841 1.00 73.62 71 ASP A O 1
ATOM 578 N N . GLU A 1 72 ? -12.933 -3.264 -6.470 1.00 58.28 72 GLU A N 1
ATOM 579 C CA . GLU A 1 72 ? -14.114 -2.525 -6.953 1.00 58.28 72 GLU A CA 1
ATOM 580 C C . GLU A 1 72 ? -14.844 -3.307 -8.054 1.00 58.28 72 GLU A C 1
ATOM 582 O O . GLU A 1 72 ? -14.164 -3.896 -8.928 1.00 58.28 72 GLU A O 1
#

Secondary structure (DSSP, 8-state):
-PPPPEEEEEE-S-EEETTEEE-TT-EEEEEPPBTTTTBPEEEE-TT--EEEEE-HHHHHHHHHHTEEE---